Protein AF-A0A5K1H8X5-F1 (afdb_monomer_lite)

Structure (mmCIF, N/CA/C/O backbone):
data_AF-A0A5K1H8X5-F1
#
_entry.id   AF-A0A5K1H8X5-F1
#
loop_
_atom_site.group_PDB
_atom_site.id
_atom_site.type_symb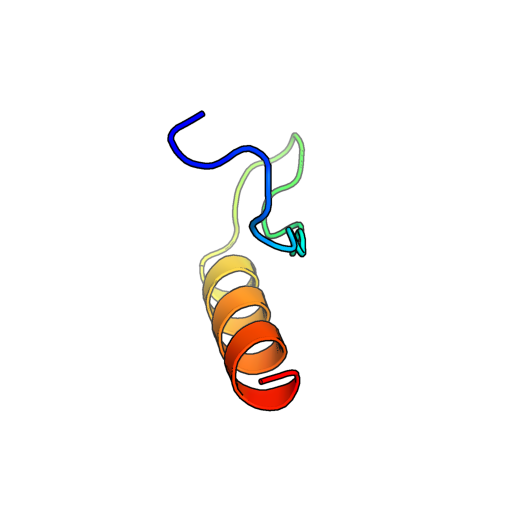ol
_atom_site.label_atom_id
_atom_site.label_alt_id
_atom_site.label_comp_id
_atom_site.label_asym_id
_atom_site.label_entity_id
_atom_site.label_seq_id
_atom_site.pdbx_PDB_ins_code
_atom_site.Cartn_x
_atom_site.Cartn_y
_atom_site.Cartn_z
_atom_site.occupancy
_atom_site.B_iso_or_equiv
_atom_site.auth_seq_id
_atom_site.auth_comp_id
_atom_site.auth_asym_id
_atom_site.auth_atom_id
_atom_site.pdbx_PDB_model_num
ATOM 1 N N . GLY A 1 1 ? 16.114 6.061 1.267 1.00 61.22 1 GLY A N 1
ATOM 2 C CA . GLY A 1 1 ? 15.803 6.242 -0.162 1.00 61.22 1 GLY A CA 1
ATOM 3 C C . GLY A 1 1 ? 16.966 5.713 -0.966 1.00 61.22 1 GLY A C 1
ATOM 4 O O . GLY A 1 1 ? 18.062 6.217 -0.781 1.00 61.22 1 GLY A O 1
ATOM 5 N N . GLY A 1 2 ? 16.756 4.649 -1.744 1.00 77.44 2 GLY A N 1
ATOM 6 C CA . GLY A 1 2 ? 17.830 3.908 -2.426 1.00 77.44 2 GLY A CA 1
ATOM 7 C C . GLY A 1 2 ? 17.931 4.144 -3.936 1.00 77.44 2 GLY A C 1
ATOM 8 O O . GLY A 1 2 ? 18.869 3.667 -4.556 1.00 77.44 2 GLY A O 1
ATOM 9 N N . SER A 1 3 ? 16.990 4.876 -4.534 1.00 80.88 3 SER A N 1
ATOM 10 C CA . SER A 1 3 ? 16.993 5.200 -5.961 1.00 80.88 3 SER A CA 1
ATOM 11 C C . SER A 1 3 ? 16.239 6.507 -6.181 1.00 80.88 3 SER A C 1
ATOM 13 O O . SER A 1 3 ? 15.106 6.646 -5.723 1.00 80.88 3 SER A O 1
ATOM 15 N N . SER A 1 4 ? 16.877 7.472 -6.843 1.00 84.12 4 SER A N 1
ATOM 16 C CA . SER A 1 4 ? 16.289 8.776 -7.183 1.00 84.12 4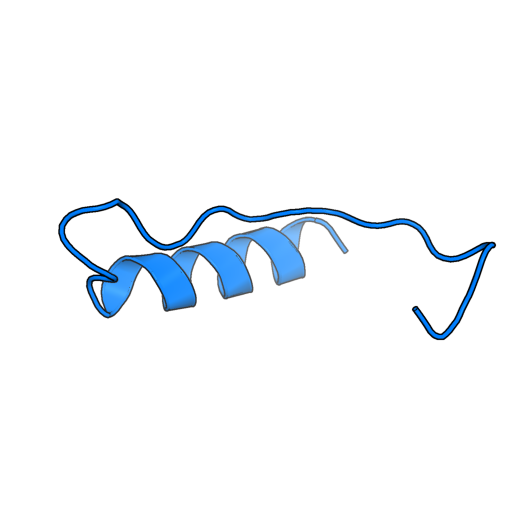 SER A CA 1
ATOM 17 C C . SER A 1 4 ? 15.494 8.759 -8.491 1.00 84.12 4 SER A C 1
ATOM 19 O O . SER A 1 4 ? 14.840 9.744 -8.818 1.00 84.12 4 SER A O 1
ATOM 21 N N . THR A 1 5 ? 15.553 7.659 -9.244 1.00 90.12 5 THR A N 1
ATOM 22 C CA . THR A 1 5 ? 14.923 7.520 -10.566 1.00 90.12 5 THR A CA 1
ATOM 23 C C . THR A 1 5 ? 13.780 6.509 -10.582 1.00 90.12 5 THR A C 1
ATOM 25 O O . THR A 1 5 ? 13.068 6.401 -11.580 1.00 90.12 5 THR A O 1
ATOM 28 N N . SER A 1 6 ? 13.579 5.772 -9.488 1.00 88.25 6 SER A N 1
ATOM 29 C CA . SER A 1 6 ? 12.459 4.843 -9.355 1.00 88.25 6 SER A CA 1
ATOM 30 C C . SER A 1 6 ? 11.137 5.597 -9.245 1.00 88.25 6 SER A C 1
ATOM 32 O O . SER A 1 6 ? 11.043 6.623 -8.572 1.00 88.25 6 SER A O 1
ATOM 34 N N . ARG A 1 7 ? 10.098 5.056 -9.884 1.00 85.19 7 ARG A N 1
ATOM 35 C CA . ARG A 1 7 ? 8.723 5.521 -9.691 1.00 85.19 7 ARG A CA 1
ATOM 36 C C . ARG A 1 7 ? 8.188 4.940 -8.385 1.00 85.19 7 ARG A C 1
ATOM 38 O O . ARG A 1 7 ? 8.455 3.785 -8.070 1.00 85.19 7 ARG A O 1
ATOM 45 N N . LEU A 1 8 ? 7.491 5.77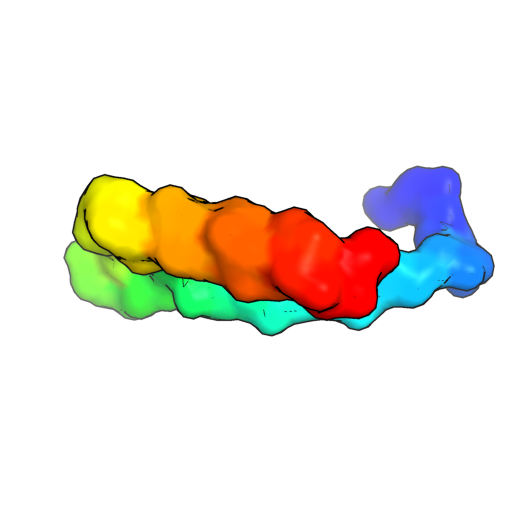2 -7.621 1.00 85.56 8 LEU A N 1
ATOM 46 C CA . LEU A 1 8 ? 6.908 5.420 -6.333 1.00 85.56 8 LEU A CA 1
ATOM 47 C C . LEU A 1 8 ? 5.396 5.504 -6.450 1.00 85.56 8 LEU A C 1
ATOM 49 O O . LEU A 1 8 ? 4.864 6.550 -6.818 1.00 85.56 8 LEU A O 1
ATOM 53 N N . GLU A 1 9 ? 4.734 4.419 -6.083 1.00 84.88 9 GLU A N 1
ATOM 54 C CA . GLU A 1 9 ? 3.290 4.366 -5.940 1.00 84.88 9 GLU A CA 1
ATOM 55 C C . GLU A 1 9 ? 2.950 3.962 -4.510 1.00 84.88 9 GLU A C 1
ATOM 57 O O . GLU A 1 9 ? 3.583 3.076 -3.929 1.00 84.88 9 GLU A O 1
ATOM 62 N N . ILE A 1 10 ? 2.012 4.689 -3.905 1.00 84.50 10 ILE A N 1
ATOM 63 C CA . ILE A 1 10 ? 1.707 4.572 -2.482 1.00 84.50 10 ILE A CA 1
ATOM 64 C C . ILE A 1 10 ? 0.287 4.058 -2.331 1.00 84.50 10 ILE A C 1
ATOM 66 O O . ILE A 1 10 ? -0.681 4.770 -2.590 1.00 84.50 10 ILE A O 1
ATOM 70 N N . TYR A 1 11 ? 0.181 2.846 -1.804 1.00 82.75 11 TYR A N 1
ATOM 71 C CA . TYR A 1 11 ? -1.083 2.242 -1.418 1.00 82.75 11 TYR A CA 1
ATOM 72 C C . TYR A 1 11 ? -1.250 2.421 0.085 1.00 82.75 11 TYR A C 1
ATOM 74 O O . TYR A 1 11 ? -0.499 1.858 0.883 1.00 82.75 11 TYR A O 1
ATOM 82 N N . LYS A 1 12 ? -2.208 3.257 0.494 1.00 82.50 12 LYS A N 1
ATOM 83 C CA . LYS A 1 12 ? -2.496 3.477 1.913 1.00 82.50 12 LYS A CA 1
ATOM 84 C C . LYS A 1 12 ? -3.294 2.293 2.454 1.00 82.50 12 LYS A C 1
ATOM 86 O O . LYS A 1 12 ? -4.454 2.120 2.103 1.00 82.50 12 LYS A O 1
ATOM 91 N N . THR A 1 13 ? -2.678 1.518 3.338 1.00 85.62 13 THR A N 1
ATOM 92 C CA . THR A 1 13 ? -3.260 0.285 3.898 1.00 85.62 13 THR A CA 1
ATOM 93 C C . THR A 1 13 ? -3.546 0.372 5.396 1.00 85.62 13 THR A C 1
ATOM 95 O O . THR A 1 13 ? -3.948 -0.608 6.010 1.00 85.62 13 THR A O 1
ATOM 98 N N . CYS A 1 14 ? -3.272 1.521 6.010 1.00 83.94 14 CYS A N 1
ATOM 99 C CA . CYS A 1 14 ? -3.425 1.749 7.441 1.00 83.94 14 CYS A CA 1
ATOM 100 C C . CYS A 1 14 ? -4.054 3.121 7.682 1.00 83.94 14 CYS A C 1
ATOM 102 O O . CYS A 1 14 ? -3.742 4.095 6.981 1.00 83.94 14 CYS A O 1
ATOM 104 N N . LEU A 1 15 ? -4.923 3.196 8.684 1.00 85.00 15 LEU A N 1
ATOM 105 C CA . LEU A 1 15 ? -5.500 4.432 9.210 1.00 85.00 15 LEU A CA 1
ATOM 106 C C . LEU A 1 15 ? -4.916 4.711 10.603 1.00 85.00 15 LEU A C 1
ATOM 108 O O . LEU A 1 15 ? -4.153 3.903 11.127 1.00 85.00 15 LEU A O 1
ATOM 112 N N . GLU A 1 16 ? -5.260 5.851 11.207 1.00 88.44 16 GLU A N 1
ATOM 113 C CA . GLU A 1 16 ? -4.806 6.178 12.573 1.00 88.44 16 GLU A CA 1
ATOM 114 C C . GLU A 1 16 ? -5.265 5.136 13.605 1.00 88.44 16 GLU A C 1
ATOM 116 O O . GLU A 1 16 ? -4.540 4.835 14.546 1.00 88.44 16 GLU A O 1
ATOM 121 N N . GLU A 1 17 ? -6.418 4.512 13.359 1.00 87.44 17 GLU A N 1
ATOM 122 C CA . GLU A 1 17 ? -7.007 3.434 14.166 1.00 87.44 17 GLU A CA 1
ATOM 123 C C . GLU A 1 17 ? -6.260 2.087 14.033 1.00 87.44 17 GLU A C 1
ATOM 125 O O . GLU A 1 17 ? -6.537 1.139 14.768 1.00 87.44 17 GLU A O 1
ATOM 130 N N . GLY A 1 18 ? -5.326 1.976 13.080 1.00 82.88 18 GLY A N 1
ATOM 131 C CA . GLY A 1 18 ? -4.546 0.772 12.804 1.00 82.88 18 GLY A CA 1
ATOM 132 C C . GLY A 1 18 ? -4.684 0.244 11.374 1.00 82.88 18 GLY A C 1
ATOM 133 O O . GLY A 1 18 ? -5.265 0.873 10.486 1.00 82.88 18 GLY A O 1
ATOM 134 N N . CYS A 1 19 ? -4.102 -0.933 11.146 1.00 83.62 19 CYS A N 1
ATOM 135 C CA . CYS A 1 19 ? -4.165 -1.650 9.874 1.00 83.62 19 CYS A CA 1
ATOM 136 C C . CYS A 1 19 ? -5.036 -2.894 10.062 1.00 83.62 19 CYS A C 1
ATOM 138 O O . CYS A 1 19 ? -4.648 -3.816 10.787 1.00 83.62 19 CYS A O 1
ATOM 140 N N . PHE A 1 20 ? -6.194 -2.954 9.412 1.00 79.00 20 PHE A N 1
ATOM 141 C CA . PHE A 1 20 ? -6.978 -4.185 9.392 1.00 79.00 20 PHE A CA 1
ATOM 142 C C . PHE A 1 20 ? -6.339 -5.140 8.392 1.00 79.00 20 PHE A C 1
ATOM 144 O O . PHE A 1 20 ? -5.976 -4.716 7.306 1.00 79.00 20 PHE A O 1
ATOM 151 N N . GLY A 1 21 ? -6.195 -6.429 8.716 1.00 69.50 21 GLY A N 1
ATOM 152 C CA . GLY A 1 21 ? -5.442 -7.377 7.873 1.00 69.50 21 GLY A CA 1
ATOM 153 C C . GLY A 1 21 ? -5.897 -7.465 6.405 1.00 69.50 21 GLY A C 1
ATOM 154 O O . GLY A 1 21 ? -5.115 -7.862 5.547 1.00 69.50 21 GLY A O 1
ATOM 155 N N . VAL A 1 22 ? -7.129 -7.049 6.099 1.00 73.69 22 VAL A N 1
ATOM 156 C CA . VAL A 1 22 ? -7.669 -6.948 4.734 1.00 73.69 22 VAL A CA 1
ATOM 157 C C . VAL A 1 22 ? -7.079 -5.789 3.920 1.00 73.69 22 VAL A C 1
ATOM 159 O O . VAL A 1 22 ? -6.931 -5.921 2.705 1.00 73.69 22 VAL A O 1
ATOM 162 N N . ASP A 1 23 ? -6.691 -4.686 4.561 1.00 78.00 23 ASP A N 1
ATOM 163 C CA . ASP A 1 23 ? -6.247 -3.465 3.884 1.00 78.00 23 ASP A CA 1
ATOM 164 C C . ASP A 1 23 ? -4.827 -3.604 3.297 1.00 78.00 23 ASP A C 1
ATOM 166 O O . ASP A 1 23 ? -4.638 -3.252 2.129 1.00 78.00 23 ASP A O 1
ATOM 170 N N . PRO A 1 24 ? -3.832 -4.194 4.002 1.00 77.25 24 PRO A N 1
ATOM 171 C CA . PRO A 1 24 ? -2.535 -4.526 3.412 1.00 77.25 24 PRO A CA 1
ATOM 172 C C . PRO A 1 24 ? -2.639 -5.503 2.244 1.00 77.25 24 PRO A C 1
ATOM 174 O O . PRO A 1 24 ? -1.966 -5.322 1.232 1.00 77.25 24 PRO A O 1
ATOM 177 N N . LEU A 1 25 ? -3.505 -6.518 2.352 1.00 79.31 25 LEU A N 1
ATOM 178 C CA . LEU A 1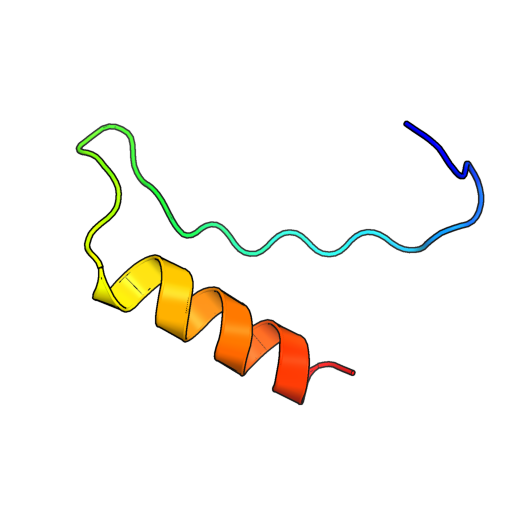 25 ? -3.704 -7.498 1.281 1.00 79.31 25 LEU A CA 1
ATOM 179 C C . LEU A 1 25 ? -4.311 -6.849 0.035 1.00 79.31 25 LEU A C 1
ATOM 181 O O . LEU A 1 25 ? -3.873 -7.134 -1.079 1.00 79.31 25 LEU A O 1
ATOM 185 N N . LYS A 1 26 ? -5.273 -5.938 0.215 1.00 83.19 26 LYS A N 1
ATOM 186 C CA . LYS A 1 26 ? -5.836 -5.154 -0.884 1.00 83.19 26 LYS A CA 1
ATOM 187 C C . LYS A 1 26 ? -4.779 -4.269 -1.548 1.00 83.19 26 LYS A C 1
ATOM 189 O O . LYS A 1 26 ? -4.690 -4.282 -2.770 1.00 83.19 26 LYS A O 1
ATOM 194 N N . GLY A 1 27 ? -3.951 -3.575 -0.766 1.00 80.44 27 GLY A N 1
ATOM 195 C CA . GLY A 1 27 ? -2.870 -2.743 -1.305 1.00 80.44 27 GLY A CA 1
ATOM 196 C C . GLY A 1 27 ? -1.861 -3.533 -2.143 1.00 80.44 27 GLY A C 1
ATOM 197 O O . GLY A 1 27 ? -1.429 -3.057 -3.186 1.00 80.44 27 GLY A O 1
ATOM 198 N N . ILE A 1 28 ? -1.539 -4.767 -1.738 1.00 81.88 28 ILE A N 1
ATOM 199 C CA . ILE A 1 28 ? -0.671 -5.661 -2.521 1.00 81.88 28 ILE A CA 1
ATOM 200 C C . ILE A 1 28 ? -1.346 -6.077 -3.832 1.00 81.88 28 I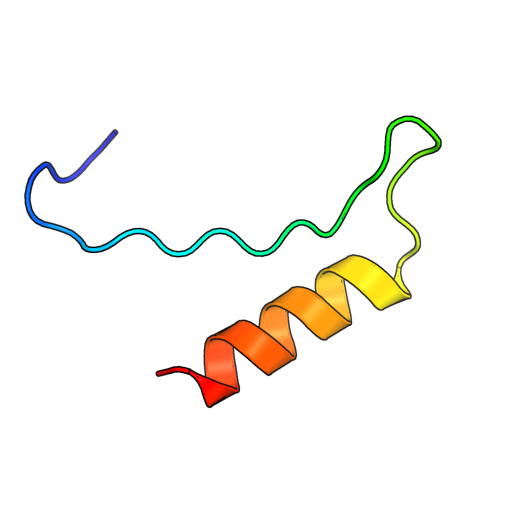LE A C 1
ATOM 202 O O . ILE A 1 28 ? -0.708 -6.049 -4.879 1.00 81.88 28 ILE A O 1
ATOM 206 N N . VAL A 1 29 ? -2.625 -6.468 -3.795 1.00 86.69 29 VAL A N 1
ATOM 207 C CA . VAL A 1 29 ? -3.364 -6.869 -5.006 1.00 86.69 29 VAL A CA 1
ATOM 208 C C . VAL A 1 29 ? -3.486 -5.713 -5.995 1.00 86.69 29 VAL A C 1
ATOM 210 O O . VAL A 1 29 ? -3.332 -5.938 -7.193 1.00 86.69 29 VAL A O 1
ATOM 213 N N . ASP A 1 30 ? -3.765 -4.506 -5.506 1.00 86.69 30 ASP A N 1
ATOM 214 C CA . ASP A 1 30 ? -3.864 -3.311 -6.344 1.00 86.69 30 ASP A CA 1
ATOM 215 C C . ASP A 1 30 ? -2.483 -2.995 -6.965 1.00 86.69 30 ASP A C 1
ATOM 217 O O . ASP A 1 30 ? -2.383 -2.912 -8.184 1.00 86.69 30 ASP A O 1
ATOM 221 N N . GLY A 1 31 ? -1.395 -3.043 -6.183 1.00 84.31 31 GLY A N 1
ATOM 222 C CA . GLY A 1 31 ? -0.030 -2.889 -6.709 1.00 84.31 31 GLY A CA 1
ATOM 223 C C . GLY A 1 31 ? 0.376 -3.925 -7.764 1.00 84.31 31 GLY A C 1
ATOM 224 O O . GLY A 1 31 ? 1.011 -3.583 -8.754 1.00 84.31 31 GLY A O 1
ATOM 225 N N . VAL A 1 32 ? -0.026 -5.190 -7.599 1.00 87.19 32 VAL A N 1
ATOM 226 C CA . VAL A 1 32 ? 0.220 -6.245 -8.603 1.00 87.19 32 VAL A CA 1
ATOM 227 C C . VAL A 1 32 ? -0.588 -6.017 -9.884 1.00 87.19 32 VAL A C 1
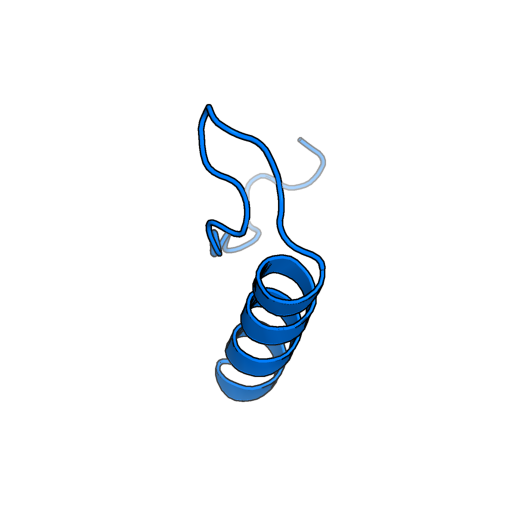ATOM 229 O O . VAL A 1 32 ? -0.147 -6.408 -10.964 1.00 87.19 32 VAL A O 1
ATOM 232 N N . LYS A 1 33 ? -1.785 -5.431 -9.783 1.00 89.56 33 LYS A N 1
ATOM 233 C CA . LYS A 1 33 ? -2.602 -5.099 -10.958 1.00 89.56 33 LYS A CA 1
ATOM 234 C C . LYS A 1 33 ? -2.041 -3.914 -11.734 1.00 89.56 33 LYS A C 1
ATOM 236 O O . LYS A 1 33 ? -2.185 -3.904 -12.956 1.00 89.56 33 LYS A O 1
ATOM 241 N N . ASP A 1 34 ? -1.436 -2.959 -11.039 1.00 87.44 34 ASP A N 1
ATOM 242 C CA . ASP A 1 34 ? -0.970 -1.708 -11.635 1.00 87.44 34 ASP A CA 1
ATOM 243 C C . ASP A 1 34 ? 0.399 -1.855 -12.338 1.00 87.44 34 ASP A C 1
ATOM 245 O O . ASP A 1 34 ? 0.654 -1.135 -13.309 1.00 87.44 34 ASP A O 1
ATOM 249 N N . GLY A 1 35 ? 1.203 -2.869 -11.973 1.00 72.12 35 GLY A N 1
ATOM 250 C CA . GLY A 1 35 ? 2.346 -3.365 -12.765 1.00 72.12 35 GLY A CA 1
ATOM 251 C C . GLY A 1 35 ? 3.709 -3.207 -12.108 1.00 72.12 35 GLY A C 1
ATOM 252 O O . GLY A 1 35 ? 4.408 -2.220 -12.436 1.00 72.12 35 GLY A O 1
#

Secondary structure (DSSP, 8-state):
---SSS--------BTTB--THHHHHHHHHHHHH-

Foldseek 3Di:
DPDPPDDDDDQDQADPVGGDPVSVVVSVVVVVVVD

pLDDT: mean 82.3, std 5.96, range [61.22, 90.12]

Radius of gyration: 11.9 Å; chains: 1; bounding box: 26×16×27 Å

Organism: NCBI:txid210225

Sequence (35 aa):
GGSSTSRLEIYKTCLEEGCFGVDPLKGIVDGVKDG